Protein AF-A0A949UFU4-F1 (afdb_monomer)

Radius of gyration: 13.28 Å; Cα contacts (8 Å, |Δi|>4): 309; chain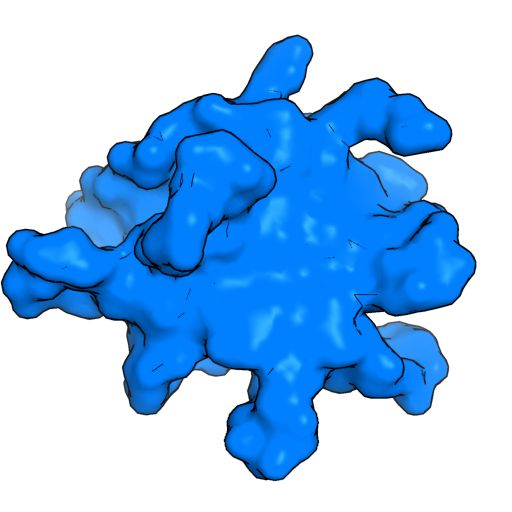s: 1; bounding box: 32×29×36 Å

Structure (mmCIF, N/CA/C/O backbone):
data_AF-A0A949UFU4-F1
#
_entry.id   AF-A0A949UFU4-F1
#
loop_
_atom_site.group_PDB
_atom_site.id
_atom_site.type_symbol
_atom_site.label_atom_id
_atom_site.label_alt_id
_atom_site.label_comp_id
_atom_site.label_asym_id
_atom_site.label_entity_id
_atom_site.label_seq_id
_atom_site.pdbx_PDB_ins_code
_atom_site.Cartn_x
_atom_site.Cartn_y
_atom_site.Cartn_z
_atom_site.occupancy
_atom_site.B_iso_or_equiv
_atom_site.auth_seq_id
_atom_site.auth_comp_id
_atom_site.auth_asym_id
_atom_site.auth_atom_id
_atom_site.pdbx_PDB_model_num
ATOM 1 N N . MET A 1 1 ? -14.832 2.493 -10.452 1.00 65.06 1 MET A N 1
ATOM 2 C CA . MET A 1 1 ? -14.859 1.688 -9.205 1.00 65.06 1 MET A CA 1
ATOM 3 C C . MET A 1 1 ? -13.839 2.314 -8.258 1.00 65.06 1 MET A C 1
ATOM 5 O O . MET A 1 1 ? -13.187 3.252 -8.675 1.00 65.06 1 MET A O 1
ATOM 9 N N . ALA A 1 2 ? -13.748 1.904 -7.000 1.00 78.69 2 ALA A N 1
ATOM 10 C CA . ALA A 1 2 ? -12.788 2.466 -6.046 1.00 78.69 2 ALA A CA 1
ATOM 11 C C . ALA A 1 2 ? -11.928 1.334 -5.472 1.00 78.69 2 ALA A C 1
ATOM 13 O O . ALA A 1 2 ? -12.353 0.175 -5.508 1.00 78.69 2 ALA A O 1
ATOM 14 N N . LEU A 1 3 ? -10.745 1.653 -4.944 1.00 82.00 3 LEU A N 1
ATOM 15 C CA . LEU A 1 3 ? -9.962 0.713 -4.147 1.00 82.00 3 LEU A CA 1
ATOM 16 C C . LEU A 1 3 ? -10.684 0.482 -2.830 1.00 82.00 3 LEU A C 1
ATOM 18 O O . LEU A 1 3 ? -10.893 1.429 -2.071 1.00 82.00 3 LEU A O 1
ATOM 22 N N . ILE A 1 4 ? -11.025 -0.768 -2.537 1.00 88.50 4 ILE A N 1
ATOM 23 C CA . ILE A 1 4 ? -11.548 -1.117 -1.219 1.00 88.50 4 ILE A CA 1
ATOM 24 C C . ILE A 1 4 ? -10.377 -1.512 -0.334 1.00 88.50 4 ILE A C 1
ATOM 26 O O . ILE A 1 4 ? -9.630 -2.433 -0.673 1.00 88.50 4 ILE A O 1
ATOM 30 N N . VAL A 1 5 ? -10.234 -0.823 0.796 1.00 90.69 5 VAL A N 1
ATOM 31 C CA . VAL A 1 5 ? -9.138 -1.037 1.742 1.00 90.69 5 VAL A CA 1
ATOM 32 C C . VAL A 1 5 ? -9.677 -1.664 3.018 1.00 90.69 5 VAL A C 1
ATOM 34 O O . VAL A 1 5 ? -10.573 -1.122 3.670 1.00 90.69 5 VAL A O 1
ATOM 37 N N . ARG A 1 6 ? -9.104 -2.807 3.391 1.00 93.62 6 ARG A N 1
ATOM 38 C CA . ARG A 1 6 ? -9.466 -3.566 4.590 1.00 93.62 6 ARG A CA 1
ATOM 39 C C . ARG A 1 6 ? -8.239 -3.853 5.437 1.00 93.62 6 ARG A C 1
ATOM 41 O O . ARG A 1 6 ? -7.150 -4.057 4.915 1.00 93.62 6 ARG A O 1
ATOM 48 N N . LEU A 1 7 ? -8.424 -3.897 6.746 1.00 90.44 7 LEU A N 1
ATOM 49 C CA . LEU A 1 7 ? -7.468 -4.437 7.699 1.00 90.44 7 LEU A CA 1
ATOM 50 C C . LEU A 1 7 ? -7.963 -5.789 8.186 1.00 90.44 7 LEU A C 1
ATOM 52 O O . LEU A 1 7 ? -9.157 -5.958 8.414 1.00 90.44 7 LEU A O 1
ATOM 56 N N . ALA A 1 8 ? -7.050 -6.732 8.379 1.00 89.25 8 ALA A N 1
ATOM 57 C CA . ALA A 1 8 ? -7.387 -8.075 8.825 1.00 89.25 8 ALA A CA 1
ATOM 58 C C . ALA A 1 8 ? -6.452 -8.562 9.939 1.00 89.25 8 ALA A C 1
ATOM 60 O O . ALA A 1 8 ? -5.235 -8.316 9.934 1.00 89.25 8 ALA A O 1
ATOM 61 N N . ARG A 1 9 ? -7.037 -9.294 10.891 1.00 87.00 9 ARG A N 1
ATOM 62 C CA . ARG A 1 9 ? -6.352 -10.063 11.932 1.00 87.00 9 ARG A CA 1
ATOM 63 C C . ARG A 1 9 ? -7.146 -11.329 12.246 1.00 87.00 9 ARG A C 1
ATOM 65 O O . ARG A 1 9 ? -8.185 -11.267 12.890 1.00 87.00 9 ARG A O 1
ATOM 72 N N . ALA A 1 10 ? -6.582 -12.493 11.934 1.00 82.75 10 ALA A N 1
ATOM 73 C CA . ALA A 1 10 ? -7.231 -13.783 12.183 1.00 82.75 10 ALA A CA 1
ATOM 74 C C . ALA A 1 10 ? -8.662 -13.824 11.603 1.00 82.75 10 ALA A C 1
ATOM 76 O O . ALA A 1 10 ? -8.794 -13.810 10.387 1.00 82.75 10 ALA A O 1
ATOM 77 N N . ALA A 1 11 ? -9.697 -13.879 12.448 1.00 78.62 11 ALA A N 1
ATOM 78 C CA . ALA A 1 11 ? -11.106 -13.881 12.038 1.00 78.62 11 ALA A CA 1
ATOM 79 C C . ALA A 1 11 ? -11.777 -12.492 12.107 1.00 78.62 11 ALA A C 1
ATOM 81 O O . ALA A 1 11 ? -12.984 -12.394 11.911 1.00 78.62 11 ALA A O 1
ATOM 82 N N . ASP A 1 12 ? -11.017 -11.445 12.435 1.00 85.56 12 ASP A N 1
ATOM 83 C CA . ASP A 1 12 ? -11.492 -10.066 12.524 1.00 85.56 12 ASP A CA 1
ATOM 84 C C . ASP A 1 12 ? -11.052 -9.272 11.287 1.00 85.56 12 ASP A C 1
ATOM 86 O O . ASP A 1 12 ? -9.878 -9.300 10.893 1.00 85.56 12 ASP A O 1
ATOM 90 N N . GLU A 1 13 ? -11.999 -8.562 10.685 1.00 88.69 13 GLU A N 1
ATOM 91 C CA . GLU A 1 13 ? -11.802 -7.741 9.497 1.00 88.69 13 GLU A CA 1
ATOM 92 C C . GLU A 1 13 ? -12.469 -6.382 9.677 1.00 88.69 13 GLU A C 1
ATOM 94 O O . GLU A 1 13 ? -13.605 -6.260 10.140 1.00 88.69 13 GLU A O 1
ATOM 99 N N . ARG A 1 14 ? -11.765 -5.340 9.243 1.00 90.00 14 ARG A N 1
ATOM 100 C CA . ARG A 1 14 ? -12.229 -3.962 9.311 1.00 90.00 14 ARG A CA 1
ATOM 101 C C . ARG A 1 14 ? -12.063 -3.289 7.966 1.00 90.0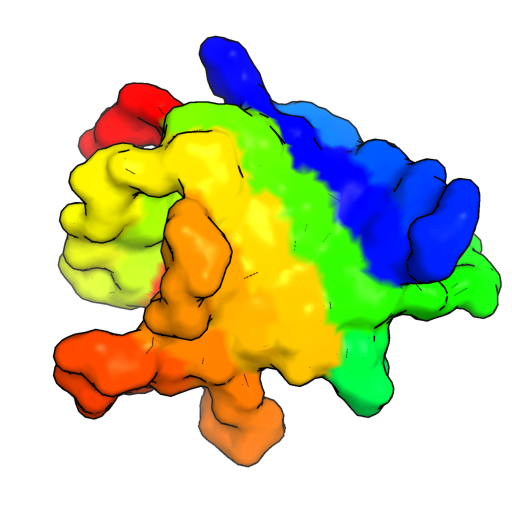0 14 ARG A C 1
ATOM 103 O O . ARG A 1 14 ? -10.950 -3.065 7.505 1.00 90.00 14 ARG A O 1
ATOM 110 N N . GLU A 1 15 ? -13.171 -2.895 7.356 1.00 92.62 15 GLU A N 1
ATOM 111 C CA . GLU A 1 15 ? -13.130 -2.023 6.187 1.00 92.62 15 GLU A CA 1
ATOM 112 C C . GLU A 1 15 ? -12.827 -0.580 6.611 1.00 92.62 15 GLU A C 1
ATOM 114 O O . GLU A 1 15 ? -13.521 -0.019 7.462 1.00 92.62 15 GLU A O 1
ATOM 119 N N . LEU A 1 16 ? -11.773 0.001 6.028 1.00 89.88 16 LEU A N 1
ATOM 120 C CA . LEU A 1 16 ? -11.391 1.404 6.226 1.00 89.88 16 LEU A CA 1
ATOM 121 C C . LEU A 1 16 ? -12.143 2.337 5.274 1.00 89.88 16 LEU A C 1
ATOM 123 O O . LEU A 1 16 ? -12.290 3.522 5.564 1.00 89.88 16 LEU A O 1
ATOM 127 N N . GLY A 1 17 ? -12.618 1.800 4.150 1.00 90.94 17 GLY A N 1
ATOM 128 C CA . GLY A 1 17 ? -13.440 2.506 3.180 1.00 90.94 17 GLY A CA 1
ATOM 129 C C . GLY A 1 17 ? -13.032 2.228 1.738 1.00 90.94 17 GLY A C 1
ATOM 130 O O . GLY A 1 17 ? -12.253 1.318 1.440 1.00 90.94 17 GLY A O 1
ATOM 131 N N . SER A 1 18 ? -13.594 3.045 0.851 1.00 90.81 18 SER A N 1
ATOM 132 C CA . SER A 1 18 ? -13.334 3.043 -0.585 1.00 90.81 18 SER A CA 1
ATOM 133 C C . SER A 1 18 ? -12.633 4.338 -0.990 1.00 90.81 18 SER A C 1
ATOM 135 O O . SER A 1 18 ? -13.087 5.417 -0.609 1.00 90.81 18 SER A O 1
ATOM 137 N N . PHE A 1 19 ? -11.551 4.236 -1.761 1.00 90.06 19 PHE A N 1
ATOM 138 C CA . PHE A 1 19 ? -10.699 5.374 -2.119 1.00 90.06 19 PHE A CA 1
ATOM 139 C C . PHE A 1 19 ? -10.285 5.327 -3.593 1.00 90.06 19 PHE A C 1
ATOM 141 O O . PHE A 1 19 ? -10.074 4.248 -4.142 1.00 90.06 19 PHE A O 1
ATOM 148 N N . ASP A 1 20 ? -10.130 6.489 -4.229 1.00 89.00 20 ASP A N 1
ATOM 149 C CA . ASP A 1 20 ? -9.631 6.569 -5.613 1.00 89.00 20 ASP A CA 1
ATOM 150 C C . ASP A 1 20 ? -8.144 6.206 -5.694 1.00 89.00 20 ASP A C 1
ATOM 15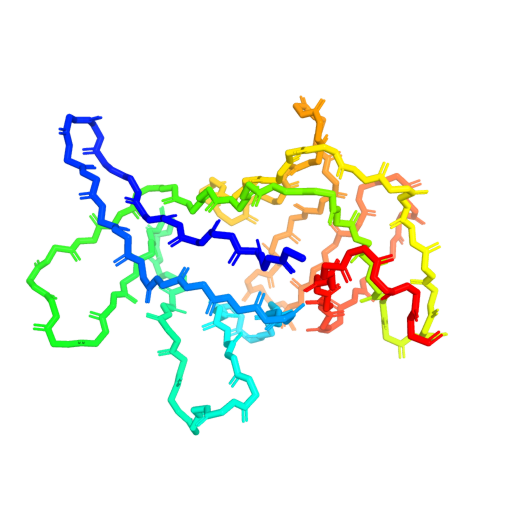2 O O . ASP A 1 20 ? -7.695 5.531 -6.621 1.00 89.00 20 ASP A O 1
ATOM 156 N N . TRP A 1 21 ? -7.382 6.626 -4.685 1.00 91.94 21 TRP A N 1
ATOM 157 C CA . TRP A 1 21 ? -6.000 6.225 -4.491 1.00 91.94 21 TRP A CA 1
ATOM 158 C C . TRP A 1 21 ? -5.608 6.292 -3.016 1.00 91.94 21 TRP A C 1
ATOM 160 O O . TRP A 1 21 ? -6.244 6.975 -2.207 1.00 91.94 21 TRP A O 1
ATOM 170 N N . ILE A 1 22 ? -4.548 5.565 -2.683 1.00 94.25 22 ILE A N 1
ATOM 171 C CA . ILE A 1 22 ? -3.908 5.554 -1.366 1.00 94.25 22 ILE A CA 1
ATOM 172 C C . ILE A 1 22 ? -2.398 5.735 -1.526 1.00 94.25 22 ILE A C 1
ATOM 174 O O . ILE A 1 22 ? -1.841 5.483 -2.595 1.00 94.25 22 ILE A O 1
ATOM 178 N N . GLU A 1 23 ? -1.733 6.143 -0.453 1.00 95.62 23 GLU A N 1
ATOM 179 C CA . GLU A 1 23 ? -0.280 6.301 -0.404 1.00 95.62 23 GLU A CA 1
ATOM 180 C C . GLU A 1 23 ? 0.315 5.469 0.724 1.00 95.62 23 GLU A C 1
ATOM 182 O O . GLU A 1 23 ? -0.230 5.414 1.829 1.00 95.62 23 GLU A O 1
ATOM 187 N N . LEU A 1 24 ? 1.457 4.858 0.443 1.00 95.44 24 LEU A N 1
ATOM 188 C CA . LEU A 1 24 ? 2.348 4.269 1.425 1.00 95.44 24 LEU A CA 1
ATOM 189 C C . LEU A 1 24 ? 3.567 5.183 1.552 1.00 95.44 24 LEU A C 1
ATOM 191 O O . LEU A 1 24 ? 4.318 5.332 0.589 1.00 95.44 24 LEU A O 1
ATOM 195 N N . ALA A 1 25 ? 3.745 5.799 2.719 1.00 93.38 25 ALA A N 1
ATOM 196 C CA . ALA A 1 25 ? 4.825 6.747 3.002 1.00 93.38 25 ALA A CA 1
ATOM 197 C C . ALA A 1 25 ? 5.122 6.781 4.504 1.00 93.38 25 ALA A C 1
ATOM 199 O O . ALA A 1 25 ? 4.178 6.737 5.298 1.00 93.38 25 ALA A O 1
ATOM 200 N N . ASP A 1 26 ? 6.392 6.887 4.897 1.00 88.94 26 ASP A N 1
ATOM 201 C CA . ASP A 1 26 ? 6.833 6.982 6.301 1.00 88.94 26 ASP A CA 1
ATOM 202 C C . ASP A 1 26 ? 6.203 5.887 7.187 1.00 88.94 26 ASP A C 1
ATOM 204 O O . ASP A 1 26 ? 5.487 6.153 8.167 1.00 88.94 26 ASP A O 1
ATOM 208 N N . SER A 1 27 ? 6.296 4.630 6.743 1.00 90.69 27 SER A N 1
ATOM 209 C CA . SER A 1 27 ? 5.659 3.488 7.416 1.00 90.69 27 SER A CA 1
ATOM 210 C C . SER A 1 27 ? 4.132 3.623 7.613 1.00 90.69 27 SER A C 1
ATOM 212 O O . SER A 1 27 ? 3.539 2.953 8.460 1.00 90.69 27 SER A O 1
ATOM 214 N N . SER A 1 28 ? 3.458 4.496 6.862 1.00 94.25 28 SER A N 1
ATOM 215 C CA . SER A 1 28 ? 2.049 4.847 7.054 1.00 94.25 28 SER A CA 1
ATOM 216 C C . SER A 1 28 ? 1.227 4.612 5.790 1.00 94.25 28 SER A C 1
ATOM 218 O O . SER A 1 28 ? 1.687 4.844 4.677 1.00 94.25 28 SER A O 1
ATOM 220 N N . LEU A 1 29 ? -0.024 4.196 5.980 1.00 94.88 29 LEU A N 1
ATOM 221 C CA . LEU A 1 29 ? -1.054 4.153 4.951 1.00 94.88 29 LEU A CA 1
ATOM 222 C C . LEU A 1 29 ? -1.873 5.443 5.026 1.00 94.88 29 LEU A C 1
ATOM 224 O O . LEU A 1 29 ? -2.470 5.743 6.063 1.00 94.88 29 LEU A O 1
ATOM 228 N N . ARG A 1 30 ? -1.913 6.206 3.939 1.00 95.25 30 ARG A N 1
ATOM 229 C CA . ARG A 1 30 ? -2.538 7.531 3.868 1.00 95.25 30 ARG A CA 1
ATOM 230 C C . ARG A 1 30 ? -3.546 7.605 2.727 1.00 95.25 30 ARG A C 1
ATOM 232 O O . ARG A 1 30 ? -3.481 6.842 1.765 1.00 95.25 30 ARG A O 1
ATOM 239 N N . VAL A 1 31 ? -4.460 8.563 2.848 1.00 92.50 31 VAL A N 1
ATOM 240 C CA . VAL A 1 31 ? -5.390 8.959 1.786 1.00 92.50 31 VAL A CA 1
ATOM 241 C C . VAL A 1 31 ? -5.349 10.466 1.588 1.00 92.50 31 VAL A C 1
ATOM 243 O O . VAL A 1 31 ? -5.062 11.196 2.536 1.00 92.50 31 VAL A O 1
ATOM 246 N N . PRO A 1 32 ? -5.692 10.957 0.393 1.00 83.62 32 PRO A N 1
ATOM 247 C CA . PRO A 1 32 ? -5.498 12.360 0.021 1.00 83.62 32 PRO A CA 1
ATOM 248 C C . PRO A 1 32 ? -6.465 13.284 0.755 1.00 83.62 32 PRO A C 1
ATOM 250 O O . PRO A 1 32 ? -6.166 14.439 1.035 1.00 83.62 32 PRO A O 1
ATOM 253 N N . SER A 1 33 ? -7.649 12.757 1.064 1.00 84.62 33 SER A N 1
ATOM 254 C CA . SER A 1 33 ? -8.737 13.462 1.731 1.00 84.62 33 SER A CA 1
ATOM 255 C C . SER A 1 33 ? -8.545 13.594 3.243 1.00 84.62 33 SER A C 1
ATOM 257 O O . SER A 1 33 ? -9.351 14.259 3.891 1.00 84.62 33 SER A O 1
ATOM 259 N N . SER A 1 34 ? -7.506 12.977 3.819 1.00 86.50 34 SER A N 1
ATOM 260 C CA . SER A 1 34 ? -7.267 12.980 5.261 1.00 86.50 34 SER A CA 1
ATOM 261 C C . SER A 1 34 ? -5.863 13.487 5.594 1.00 86.50 34 SER A C 1
ATOM 263 O O . SER A 1 34 ? -4.879 12.928 5.113 1.00 86.50 34 SER A O 1
ATOM 265 N N . PRO A 1 35 ? -5.727 14.477 6.496 1.00 84.94 35 PRO A N 1
ATOM 266 C CA . PRO A 1 35 ? -4.419 14.877 7.014 1.00 84.94 35 PRO A CA 1
ATOM 267 C C . PRO A 1 35 ? -3.818 13.826 7.961 1.00 84.94 35 PRO A C 1
ATOM 269 O O . PRO A 1 35 ?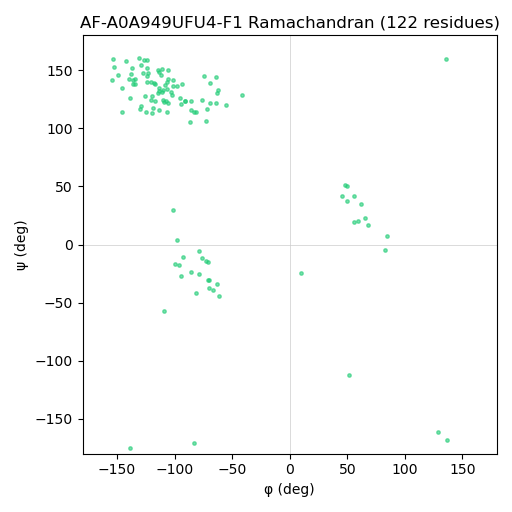 -2.630 13.883 8.278 1.00 84.94 35 PRO A O 1
ATOM 272 N N . ARG A 1 36 ? -4.630 12.877 8.447 1.00 90.44 36 ARG A N 1
ATOM 273 C CA . ARG A 1 36 ? -4.195 11.786 9.323 1.00 90.44 36 ARG A CA 1
ATOM 274 C C . ARG A 1 36 ? -4.050 10.486 8.532 1.00 90.44 36 ARG A C 1
ATOM 276 O O . ARG A 1 36 ? -4.893 10.220 7.670 1.00 90.44 36 ARG A O 1
ATOM 283 N N . PRO A 1 37 ? -3.032 9.660 8.827 1.00 93.38 37 PRO A N 1
ATOM 284 C CA . PRO A 1 37 ? -2.912 8.348 8.209 1.00 93.38 37 PRO A CA 1
ATOM 285 C C . PRO A 1 37 ? -4.093 7.463 8.612 1.00 93.38 37 PRO A C 1
ATOM 287 O O . PRO A 1 37 ? -4.560 7.518 9.749 1.00 93.38 37 PRO A O 1
ATOM 290 N N . LEU A 1 38 ? -4.542 6.625 7.681 1.00 93.06 38 LEU A N 1
ATOM 291 C CA . LEU A 1 38 ? -5.551 5.603 7.941 1.00 93.06 38 LEU A CA 1
ATOM 292 C C . LEU A 1 38 ? -5.024 4.527 8.891 1.00 93.06 38 LEU A C 1
ATOM 294 O O . LEU A 1 38 ? -5.751 4.040 9.750 1.00 93.06 38 LEU A O 1
ATOM 298 N N . ALA A 1 39 ? -3.757 4.149 8.722 1.00 94.00 39 ALA A N 1
ATOM 299 C CA . ALA A 1 39 ? -3.075 3.205 9.590 1.00 94.00 39 ALA A CA 1
ATOM 300 C C . ALA A 1 39 ? -1.566 3.474 9.591 1.00 94.00 39 ALA A C 1
ATOM 302 O O . ALA A 1 39 ? -1.013 3.965 8.608 1.00 94.00 39 ALA A O 1
ATOM 303 N N . LYS A 1 40 ? -0.889 3.119 10.682 1.00 93.88 40 LYS A N 1
ATOM 304 C CA . LYS A 1 40 ? 0.574 3.149 10.791 1.00 93.88 40 LYS A CA 1
ATOM 305 C C . LYS A 1 40 ? 1.122 1.756 11.028 1.00 93.88 40 LYS A C 1
ATOM 307 O O . LYS A 1 40 ? 0.563 1.004 11.824 1.00 93.88 40 LYS A O 1
ATOM 312 N N . HIS A 1 41 ? 2.226 1.435 10.376 1.00 92.88 41 HIS A N 1
ATOM 313 C CA . HIS A 1 41 ? 2.957 0.207 10.605 1.00 92.88 41 HIS A CA 1
ATOM 314 C C . HIS A 1 41 ? 3.933 0.386 11.776 1.00 92.88 41 HIS A C 1
ATOM 316 O O . HIS A 1 41 ? 4.857 1.189 11.715 1.00 92.88 41 HIS A O 1
ATOM 322 N N . VAL A 1 42 ? 3.720 -0.357 12.863 1.00 90.81 42 VAL A N 1
ATOM 323 C CA . VAL A 1 42 ? 4.530 -0.315 14.087 1.00 90.81 42 VAL A CA 1
ATOM 324 C C . VAL A 1 42 ? 4.742 -1.741 14.591 1.00 90.81 42 VAL A C 1
ATOM 326 O O . VAL A 1 42 ? 3.777 -2.475 14.801 1.00 90.81 42 VAL A O 1
ATOM 329 N N . HIS A 1 43 ? 6.000 -2.144 14.798 1.00 88.06 43 HIS A N 1
ATOM 330 C CA . HIS A 1 43 ? 6.376 -3.477 15.304 1.00 88.06 43 HIS A CA 1
ATOM 331 C C . HIS A 1 43 ? 5.665 -4.643 14.581 1.00 88.06 43 HIS A C 1
ATOM 333 O O . HIS A 1 43 ? 5.073 -5.515 15.222 1.00 88.06 43 HIS A O 1
ATOM 339 N N . HIS A 1 44 ? 5.713 -4.646 13.244 1.00 85.69 44 HIS A N 1
ATOM 340 C CA . HIS A 1 44 ? 5.076 -5.648 12.372 1.00 85.69 44 HIS A CA 1
ATOM 341 C C . HIS A 1 44 ? 3.542 -5.675 12.416 1.00 85.69 44 HIS A C 1
ATOM 343 O O . HIS A 1 44 ? 2.929 -6.696 12.109 1.00 85.69 44 HIS A O 1
ATOM 349 N N . ARG A 1 45 ? 2.895 -4.579 12.823 1.00 91.38 45 ARG A N 1
ATOM 350 C CA . ARG A 1 45 ? 1.433 -4.484 12.869 1.00 91.38 45 ARG A CA 1
ATOM 351 C C . ARG A 1 45 ? 0.942 -3.149 12.347 1.00 91.38 45 ARG A C 1
ATOM 353 O O . ARG A 1 45 ? 1.613 -2.138 12.486 1.00 91.38 45 ARG A O 1
ATOM 360 N N . TRP A 1 46 ? -0.267 -3.147 11.815 1.00 92.62 46 TRP A N 1
ATOM 361 C CA . TRP A 1 46 ? -1.009 -1.963 11.417 1.00 92.62 46 TRP A CA 1
ATOM 362 C C . TRP A 1 46 ? -1.872 -1.479 12.576 1.00 92.62 46 TRP A C 1
ATOM 364 O O . TRP A 1 46 ? -2.680 -2.231 13.120 1.00 92.62 46 TRP A O 1
ATOM 374 N N . VAL A 1 47 ? -1.690 -0.226 12.968 1.00 92.75 47 VAL A N 1
ATOM 375 C CA . VAL A 1 47 ? -2.422 0.429 14.053 1.00 92.75 47 VAL A CA 1
ATOM 376 C C . VAL A 1 47 ? -3.261 1.549 13.459 1.00 92.75 47 VAL A C 1
ATOM 378 O O . VAL A 1 47 ? -2.741 2.375 12.711 1.00 92.75 47 VAL A O 1
ATOM 381 N N . VAL A 1 48 ? -4.544 1.584 13.807 1.00 91.50 48 VAL A N 1
ATOM 382 C CA . VAL A 1 48 ? -5.468 2.666 13.446 1.00 91.50 48 VAL A CA 1
ATOM 383 C C . VAL A 1 48 ? -5.638 3.570 14.659 1.00 91.50 48 VAL A C 1
ATOM 385 O O . VAL A 1 48 ? -5.763 3.089 15.786 1.00 91.50 48 VAL A O 1
ATOM 388 N N . GLU A 1 49 ? -5.609 4.885 14.454 1.00 86.88 49 GLU A N 1
ATOM 389 C CA . GLU A 1 49 ? -5.814 5.835 15.548 1.00 86.88 49 GLU A CA 1
ATOM 390 C C . GLU A 1 49 ? -7.215 5.665 16.160 1.00 86.88 49 GLU A C 1
ATOM 392 O O . GLU A 1 49 ? -8.209 5.604 15.443 1.00 86.88 49 GLU A O 1
ATOM 397 N N . GLY A 1 50 ? -7.293 5.608 17.492 1.00 83.50 50 GLY A N 1
ATOM 398 C CA . GLY A 1 50 ? -8.558 5.448 18.217 1.00 83.50 50 GLY A CA 1
ATOM 399 C C . GLY A 1 50 ? -9.051 4.004 18.336 1.00 83.50 50 GLY A C 1
ATOM 400 O O . GLY A 1 50 ? -10.019 3.768 19.054 1.00 83.50 50 GLY A O 1
ATOM 401 N N . GLU A 1 51 ? -8.371 3.040 17.713 1.00 86.12 51 GLU A N 1
ATOM 402 C CA . GLU A 1 51 ? -8.722 1.624 17.808 1.00 86.12 51 GLU A CA 1
ATOM 403 C C . GLU A 1 51 ? -7.854 0.903 18.860 1.00 86.12 51 GLU A C 1
ATOM 405 O O . GLU A 1 51 ? -6.633 1.085 18.902 1.00 86.12 51 GLU A O 1
ATOM 410 N N . PRO A 1 52 ? -8.443 0.043 19.712 1.00 81.25 52 PRO A N 1
ATOM 411 C CA . PRO A 1 52 ? -7.703 -0.699 20.736 1.00 81.25 52 PRO A CA 1
ATOM 412 C C . PRO A 1 52 ? -6.914 -1.885 20.160 1.00 81.25 52 PRO A C 1
ATOM 414 O O . PRO A 1 52 ? -6.111 -2.511 20.860 1.00 81.25 52 PRO A O 1
ATOM 417 N N . HIS A 1 53 ? -7.168 -2.248 18.903 1.00 85.81 53 HIS A N 1
ATOM 418 C CA . HIS A 1 53 ? -6.609 -3.428 18.262 1.00 85.81 53 HIS A CA 1
ATOM 419 C C . HIS A 1 53 ? -5.655 -3.056 17.127 1.00 85.81 53 HIS A C 1
ATOM 421 O O . HIS A 1 53 ? -5.795 -2.039 16.456 1.00 85.81 53 HIS A O 1
ATOM 427 N N . SER A 1 54 ? -4.659 -3.917 16.934 1.00 90.50 54 SER A N 1
ATOM 428 C CA . SER A 1 54 ? -3.719 -3.849 15.817 1.00 90.50 54 SER A CA 1
ATOM 429 C C . SER A 1 54 ? -3.969 -5.013 14.868 1.00 90.50 54 SER A C 1
ATOM 431 O O . SER A 1 54 ? -4.405 -6.083 15.299 1.00 90.50 54 SER A O 1
ATOM 433 N N . PHE A 1 55 ? -3.669 -4.804 13.593 1.00 92.00 55 PHE A N 1
ATOM 434 C CA . PHE A 1 55 ? -3.937 -5.725 12.497 1.00 92.00 55 PHE A CA 1
ATOM 435 C C . PHE A 1 55 ? -2.628 -6.228 11.894 1.00 92.00 55 PHE A C 1
ATOM 437 O O . PHE A 1 55 ? -1.615 -5.537 11.931 1.00 92.00 55 PHE A O 1
ATOM 444 N N . THR A 1 56 ? -2.608 -7.439 11.345 1.00 91.06 56 THR A N 1
ATOM 445 C CA . THR A 1 56 ? -1.384 -8.007 10.745 1.00 91.06 56 THR A CA 1
ATOM 446 C C . THR A 1 56 ? -1.327 -7.791 9.240 1.00 91.06 56 THR A C 1
ATOM 448 O O . THR A 1 56 ? -0.262 -7.908 8.634 1.00 91.06 56 THR A O 1
ATOM 451 N N . ARG A 1 57 ? -2.473 -7.476 8.626 1.00 93.88 57 A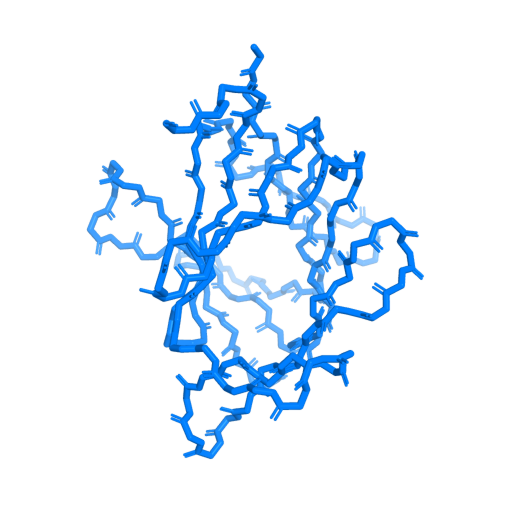RG A N 1
ATOM 452 C CA . ARG A 1 57 ? -2.609 -7.367 7.179 1.00 93.88 57 ARG A CA 1
ATOM 453 C C . ARG A 1 57 ? -3.474 -6.182 6.772 1.00 93.88 57 ARG A C 1
ATOM 455 O O . ARG A 1 57 ? -4.485 -5.915 7.412 1.00 93.88 57 ARG A O 1
ATOM 462 N N . VAL A 1 58 ? -3.084 -5.532 5.681 1.00 94.75 58 VAL A N 1
ATOM 463 C CA . VAL A 1 58 ? -3.935 -4.655 4.869 1.00 94.75 58 VAL A CA 1
ATOM 464 C C . VAL A 1 58 ? -4.247 -5.404 3.577 1.00 94.75 58 VAL A C 1
ATOM 466 O O . VAL A 1 58 ? -3.341 -5.965 2.960 1.00 94.75 58 VAL A O 1
ATOM 469 N N . GLU A 1 59 ? -5.499 -5.411 3.150 1.00 94.69 59 GLU A N 1
ATOM 470 C CA . GLU A 1 59 ? -5.924 -5.880 1.835 1.00 94.69 59 GLU A CA 1
ATOM 471 C C . GLU A 1 59 ? -6.457 -4.710 1.016 1.00 94.69 59 GLU A C 1
ATOM 473 O O . GLU A 1 59 ? -7.236 -3.895 1.509 1.00 94.69 59 GLU A O 1
ATOM 478 N N . ILE A 1 60 ? -6.036 -4.639 -0.243 1.00 92.19 60 ILE A N 1
ATOM 479 C CA . ILE A 1 60 ? -6.480 -3.634 -1.202 1.00 92.19 60 ILE A CA 1
ATOM 480 C C . ILE A 1 60 ? -7.022 -4.399 -2.403 1.00 92.19 60 ILE A C 1
ATOM 482 O O . ILE A 1 60 ? -6.288 -5.120 -3.084 1.00 92.19 60 ILE A O 1
ATOM 486 N N . THR A 1 61 ? -8.327 -4.281 -2.628 1.00 88.19 61 THR A N 1
ATOM 487 C CA . THR A 1 61 ? -9.025 -5.0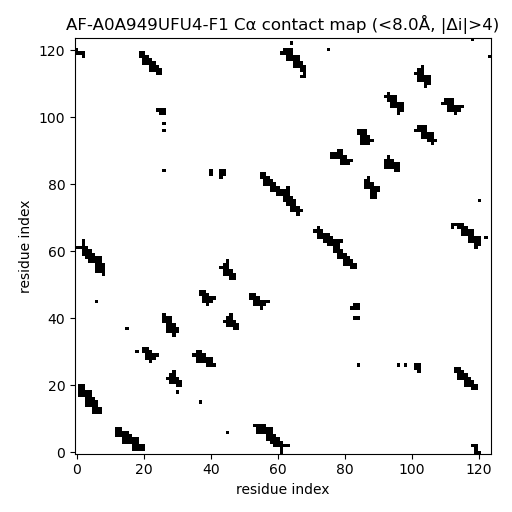28 -3.680 1.00 88.19 61 THR A CA 1
ATOM 488 C C . THR A 1 61 ? -9.486 -4.092 -4.790 1.00 88.19 61 THR A C 1
ATOM 490 O O . THR A 1 61 ? -10.127 -3.075 -4.518 1.00 88.19 61 THR A O 1
ATOM 493 N N . GLY A 1 62 ? -9.196 -4.476 -6.034 1.00 83.50 62 GLY A N 1
ATOM 494 C CA . GLY A 1 62 ? -9.575 -3.761 -7.252 1.00 83.50 62 GLY A CA 1
ATOM 495 C C . GLY A 1 62 ? -8.410 -3.676 -8.247 1.00 83.50 62 GLY A C 1
ATOM 496 O O . GLY A 1 62 ? -7.261 -3.823 -7.832 1.00 83.50 62 GLY A O 1
ATOM 497 N N . PRO A 1 63 ? -8.682 -3.432 -9.544 1.00 86.25 63 PRO A N 1
ATOM 498 C CA . PRO A 1 63 ? -7.651 -3.098 -10.521 1.00 86.25 63 PRO A CA 1
ATOM 499 C C . PRO A 1 63 ? -6.849 -1.888 -10.047 1.00 86.25 63 PRO A C 1
ATOM 501 O O . PRO A 1 63 ? -7.414 -0.810 -9.833 1.00 86.25 63 PRO A O 1
ATOM 504 N N . ALA A 1 64 ? -5.548 -2.082 -9.868 1.00 91.06 64 ALA A N 1
ATOM 505 C CA . ALA A 1 64 ? -4.692 -1.089 -9.251 1.00 91.06 64 ALA A CA 1
ATOM 506 C C . ALA A 1 64 ? -3.371 -0.910 -9.998 1.00 91.06 64 ALA A C 1
ATOM 508 O O . ALA A 1 64 ? -2.748 -1.873 -10.449 1.00 91.06 64 ALA A O 1
ATOM 509 N N . TRP A 1 65 ? -2.931 0.339 -10.078 1.00 93.56 65 TRP A N 1
ATOM 510 C CA . TRP A 1 65 ? -1.634 0.738 -10.605 1.00 93.56 65 TRP A CA 1
ATOM 511 C C . TRP A 1 65 ? -0.761 1.233 -9.460 1.00 93.56 65 TRP A C 1
ATOM 513 O O . TRP A 1 65 ? -1.207 2.030 -8.635 1.00 93.56 65 TRP A O 1
ATOM 523 N N . VAL A 1 66 ? 0.476 0.756 -9.411 1.00 94.06 66 VAL A N 1
ATOM 524 C CA . VAL A 1 66 ? 1.489 1.179 -8.445 1.00 94.06 66 VAL A CA 1
ATOM 525 C C . VAL A 1 66 ? 2.338 2.262 -9.098 1.00 94.06 66 VAL A C 1
ATOM 527 O O . VAL A 1 66 ? 2.859 2.045 -10.188 1.00 94.06 66 VAL A O 1
ATOM 530 N N . ILE A 1 67 ? 2.465 3.415 -8.450 1.00 94.50 67 ILE A N 1
ATOM 531 C CA . ILE A 1 67 ? 3.203 4.572 -8.955 1.00 94.50 67 ILE A CA 1
ATOM 532 C C . ILE A 1 67 ? 4.314 4.931 -7.973 1.00 94.50 67 ILE A C 1
ATOM 534 O O . ILE A 1 67 ? 4.041 5.164 -6.790 1.00 94.50 67 ILE A O 1
ATOM 538 N N . GLY A 1 68 ? 5.545 4.973 -8.476 1.00 93.25 68 GLY A N 1
ATOM 539 C CA . GLY A 1 68 ? 6.739 5.324 -7.713 1.00 93.25 68 GLY A CA 1
ATOM 540 C C . GLY A 1 68 ? 6.997 6.820 -7.570 1.00 93.25 68 GLY A C 1
ATOM 541 O O . GLY A 1 68 ? 6.165 7.669 -7.912 1.00 93.25 68 GLY A O 1
ATOM 542 N N . ASP A 1 69 ? 8.179 7.136 -7.041 1.00 90.62 69 ASP A N 1
ATOM 543 C CA . ASP A 1 69 ? 8.617 8.511 -6.787 1.00 90.62 69 ASP A CA 1
ATOM 544 C C . ASP A 1 69 ? 8.905 9.310 -8.065 1.00 90.62 69 ASP A C 1
ATOM 546 O O . ASP A 1 69 ? 8.708 10.525 -8.062 1.00 90.62 69 ASP A O 1
ATOM 550 N N . ALA A 1 70 ? 9.345 8.661 -9.147 1.00 89.25 70 ALA A N 1
ATOM 551 C CA . ALA A 1 70 ? 9.600 9.290 -10.445 1.00 89.25 70 ALA A CA 1
ATOM 552 C C . ALA A 1 70 ? 8.453 9.025 -11.442 1.00 89.25 70 ALA A C 1
ATOM 554 O O . ALA A 1 70 ? 8.648 8.998 -12.658 1.00 89.25 70 ALA A O 1
ATOM 555 N N . ASP A 1 71 ? 7.235 8.864 -10.907 1.00 88.25 71 ASP A N 1
ATOM 556 C CA . ASP A 1 71 ? 6.000 8.587 -11.648 1.00 88.25 71 ASP A CA 1
ATOM 557 C C . ASP A 1 71 ? 6.050 7.287 -12.482 1.00 88.25 71 ASP A C 1
ATOM 559 O O . ASP A 1 71 ? 5.231 7.070 -13.384 1.00 88.25 71 ASP A O 1
ATOM 563 N N . GLU A 1 72 ? 6.966 6.365 -12.161 1.00 90.50 72 GLU A N 1
ATOM 564 C CA . GLU A 1 72 ? 7.000 5.046 -12.783 1.00 90.50 72 GLU A CA 1
ATOM 565 C C . GLU A 1 72 ? 5.734 4.277 -12.439 1.00 90.50 72 GLU A C 1
ATOM 567 O O . GLU A 1 72 ? 5.433 4.032 -11.273 1.00 90.50 72 GLU A O 1
ATOM 572 N N . THR A 1 73 ? 4.999 3.874 -13.470 1.00 92.88 73 THR A N 1
ATOM 573 C CA . THR A 1 73 ? 3.706 3.211 -13.320 1.00 92.88 73 THR A CA 1
ATOM 574 C C . THR A 1 73 ? 3.834 1.722 -13.628 1.00 92.88 73 THR A C 1
ATOM 576 O O . THR A 1 73 ? 4.216 1.339 -14.736 1.00 92.88 73 THR A O 1
ATOM 579 N N . LEU A 1 74 ? 3.472 0.878 -12.663 1.00 92.38 74 LEU A N 1
ATOM 580 C CA . LEU A 1 74 ? 3.524 -0.582 -12.737 1.00 92.38 74 LEU A CA 1
ATOM 581 C C . LEU A 1 74 ? 2.128 -1.184 -12.529 1.00 92.38 74 LEU A C 1
ATOM 583 O O . LEU A 1 74 ? 1.357 -0.716 -11.689 1.00 92.38 74 LEU A O 1
ATOM 587 N N . GLY A 1 75 ? 1.799 -2.223 -13.299 1.00 90.12 75 GLY A N 1
ATOM 588 C CA . GLY A 1 75 ? 0.490 -2.881 -13.269 1.00 90.12 75 GLY A CA 1
ATOM 589 C C . GLY A 1 75 ? -0.152 -3.031 -14.658 1.00 90.12 75 GLY A C 1
ATOM 590 O O . GLY A 1 75 ? 0.557 -2.965 -15.669 1.00 90.12 75 GLY A O 1
ATOM 591 N N . PRO A 1 76 ? -1.479 -3.252 -14.727 1.00 91.50 76 PRO A N 1
ATOM 592 C CA . PRO A 1 76 ? -2.412 -3.294 -13.600 1.00 91.50 76 PRO A CA 1
ATOM 593 C C . PRO A 1 76 ? -2.261 -4.588 -12.788 1.00 91.50 76 PRO A C 1
ATOM 595 O O . PRO A 1 76 ? -2.016 -5.654 -13.349 1.00 91.50 76 PRO A O 1
ATOM 598 N N . TYR A 1 77 ? -2.449 -4.493 -11.476 1.00 91.69 77 TYR A N 1
ATOM 599 C CA . TYR A 1 77 ? -2.531 -5.632 -10.562 1.00 91.69 77 TYR A CA 1
ATOM 600 C C . TYR A 1 77 ? -3.979 -5.851 -10.130 1.00 91.69 77 TYR A C 1
ATOM 602 O O . TYR A 1 77 ? -4.762 -4.901 -10.055 1.00 91.69 77 TYR A O 1
ATOM 610 N N . LEU A 1 78 ? -4.348 -7.099 -9.844 1.00 86.19 78 LEU A N 1
ATOM 611 C CA . LEU A 1 78 ? -5.719 -7.458 -9.463 1.00 86.19 78 LEU A CA 1
ATOM 612 C C . LEU A 1 78 ? -5.918 -7.487 -7.947 1.00 86.19 78 LEU A C 1
ATOM 614 O O . LEU A 1 78 ? -7.038 -7.295 -7.466 1.00 86.19 78 LEU A O 1
ATOM 618 N N . ALA A 1 79 ? -4.849 -7.749 -7.197 1.00 86.38 79 ALA A N 1
ATOM 619 C CA . ALA A 1 79 ? -4.882 -7.774 -5.744 1.00 86.38 79 ALA A CA 1
ATOM 620 C C . ALA A 1 79 ? -3.567 -7.276 -5.147 1.00 86.38 79 ALA A C 1
ATOM 622 O O . ALA A 1 79 ? -2.484 -7.711 -5.548 1.00 86.38 79 ALA A O 1
ATOM 623 N N . LEU A 1 80 ? -3.669 -6.414 -4.135 1.00 95.00 80 LEU A N 1
ATOM 624 C CA . LEU A 1 80 ? -2.529 -5.998 -3.331 1.00 95.00 80 LEU A CA 1
ATOM 625 C C . LEU A 1 80 ? -2.792 -6.303 -1.862 1.00 95.00 80 LEU A C 1
ATOM 627 O O . LEU A 1 80 ? -3.922 -6.247 -1.371 1.00 95.00 80 LEU A O 1
ATOM 631 N N . SER A 1 81 ? -1.732 -6.620 -1.133 1.00 95.19 81 SER A N 1
ATOM 632 C CA . SER A 1 81 ? -1.823 -6.739 0.316 1.00 95.19 81 SER A CA 1
ATOM 633 C C . SER A 1 81 ? -0.524 -6.362 0.988 1.0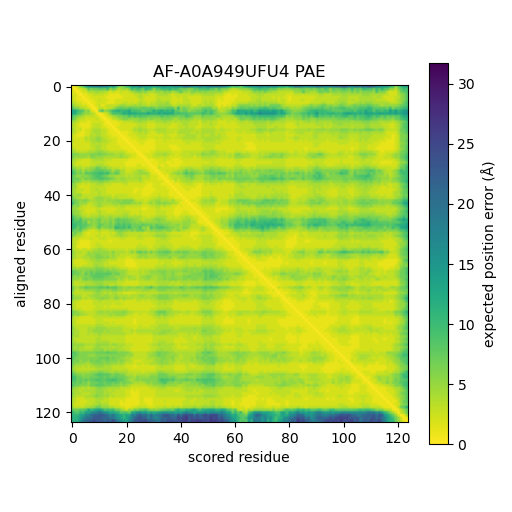0 95.19 81 SER A C 1
ATOM 635 O O . SER A 1 81 ? 0.544 -6.668 0.470 1.00 95.19 81 SER A O 1
ATOM 637 N N . LEU A 1 82 ? -0.621 -5.766 2.170 1.00 95.19 82 LEU A N 1
ATOM 638 C CA . LEU A 1 82 ? 0.527 -5.485 3.012 1.00 95.19 82 LEU A CA 1
ATOM 639 C C . LEU A 1 82 ? 0.509 -6.401 4.222 1.00 95.19 82 LEU A C 1
ATOM 641 O O . LEU A 1 82 ? -0.454 -6.385 4.984 1.00 95.19 82 LEU A O 1
ATOM 645 N N . VAL A 1 83 ? 1.572 -7.171 4.425 1.00 93.88 83 VAL A N 1
ATOM 646 C CA . VAL A 1 83 ? 1.704 -8.098 5.555 1.00 93.88 83 VAL A CA 1
ATOM 647 C C . VAL A 1 83 ? 3.040 -7.849 6.232 1.00 93.88 83 VAL A C 1
ATOM 649 O O . VAL A 1 83 ? 4.081 -8.011 5.604 1.00 93.88 83 VAL A O 1
ATOM 652 N N . ASN A 1 84 ? 3.014 -7.464 7.510 1.00 88.44 84 ASN A N 1
ATOM 653 C CA . ASN A 1 84 ? 4.213 -7.241 8.331 1.00 88.44 84 ASN A CA 1
ATOM 654 C C . ASN A 1 84 ? 5.280 -6.333 7.678 1.00 88.44 84 ASN A C 1
ATOM 656 O O . ASN A 1 84 ? 6.475 -6.595 7.811 1.00 88.44 84 ASN A O 1
ATOM 660 N N . GLY A 1 85 ? 4.855 -5.291 6.957 1.00 89.81 85 GLY A N 1
ATOM 661 C CA . GLY A 1 85 ? 5.758 -4.369 6.257 1.00 89.81 85 GLY A CA 1
ATOM 662 C C . GLY A 1 85 ? 6.194 -4.846 4.870 1.00 89.81 85 GLY A C 1
ATOM 663 O O . GLY A 1 85 ? 7.035 -4.213 4.252 1.00 89.81 85 GLY A O 1
ATOM 664 N N . VAL A 1 86 ? 5.628 -5.934 4.351 1.00 94.75 86 VAL A N 1
ATOM 665 C CA . VAL A 1 86 ? 5.896 -6.421 2.993 1.00 94.75 86 VAL A CA 1
ATOM 666 C C . VAL A 1 86 ? 4.684 -6.152 2.117 1.00 94.75 86 VAL A C 1
ATOM 668 O O . VAL A 1 86 ? 3.578 -6.595 2.435 1.00 94.75 86 VAL A O 1
ATOM 671 N N . LEU A 1 87 ? 4.891 -5.433 1.019 1.00 95.88 87 LEU A N 1
ATOM 672 C CA . LEU A 1 87 ? 3.890 -5.211 -0.013 1.00 95.88 87 LEU A CA 1
ATOM 673 C C . LEU A 1 87 ? 3.924 -6.373 -1.006 1.00 95.88 87 LEU A C 1
ATOM 675 O O . LEU A 1 87 ? 4.951 -6.657 -1.624 1.00 95.88 87 LEU A O 1
ATOM 679 N N . TYR A 1 88 ? 2.774 -7.015 -1.175 1.00 95.81 88 TYR A N 1
ATOM 680 C CA . TYR A 1 88 ? 2.538 -8.044 -2.173 1.00 95.81 88 TYR A CA 1
ATOM 681 C C . TYR A 1 88 ? 1.633 -7.510 -3.276 1.00 95.81 88 TYR A C 1
ATOM 683 O O . TYR A 1 88 ? 0.602 -6.900 -2.983 1.00 95.81 88 TYR A O 1
ATOM 691 N N . VAL A 1 89 ? 1.974 -7.829 -4.522 1.00 94.06 89 VAL A N 1
ATOM 692 C CA . VAL A 1 89 ? 1.133 -7.625 -5.709 1.00 94.06 89 VAL A CA 1
ATOM 693 C C . VAL A 1 89 ? 0.880 -8.983 -6.357 1.00 94.06 89 VAL A C 1
ATOM 695 O O . VAL A 1 89 ? 1.812 -9.763 -6.544 1.00 94.06 89 VAL A O 1
ATOM 698 N N . ASP A 1 90 ? -0.380 -9.333 -6.614 1.00 91.94 90 ASP A N 1
ATOM 699 C CA . ASP A 1 90 ? -0.788 -10.615 -7.213 1.00 91.94 90 ASP A CA 1
ATOM 700 C C . ASP A 1 90 ? -0.088 -11.851 -6.602 1.00 91.94 90 ASP A C 1
ATOM 702 O O . ASP A 1 90 ? 0.302 -12.794 -7.295 1.00 91.94 90 ASP A O 1
ATOM 706 N N . ARG A 1 91 ? 0.042 -11.860 -5.264 1.00 91.38 91 ARG A N 1
ATOM 707 C CA . ARG A 1 91 ? 0.695 -12.912 -4.451 1.00 91.38 91 ARG A CA 1
ATOM 708 C C . ARG A 1 91 ? 2.216 -13.032 -4.625 1.00 91.38 91 ARG A C 1
ATOM 710 O O . ARG A 1 91 ? 2.796 -14.035 -4.215 1.00 91.38 91 ARG A O 1
ATOM 717 N N . ARG A 1 92 ? 2.874 -12.021 -5.187 1.00 93.44 92 ARG A N 1
ATOM 718 C CA . ARG A 1 92 ? 4.336 -11.910 -5.266 1.00 93.44 92 ARG A CA 1
ATOM 719 C C . ARG A 1 92 ? 4.815 -10.770 -4.391 1.00 93.44 92 ARG A C 1
ATOM 721 O O . ARG A 1 92 ? 4.116 -9.771 -4.256 1.00 93.44 92 ARG A O 1
ATOM 728 N N . ILE A 1 93 ? 5.988 -10.936 -3.791 1.00 95.50 93 ILE A N 1
ATOM 729 C CA . ILE A 1 93 ? 6.648 -9.843 -3.081 1.00 95.50 93 ILE A CA 1
ATOM 730 C C . ILE A 1 93 ? 6.969 -8.761 -4.106 1.00 95.50 93 ILE A C 1
ATOM 732 O O . ILE A 1 93 ? 7.512 -9.061 -5.163 1.00 95.50 93 ILE A O 1
ATOM 736 N N . PHE A 1 94 ? 6.605 -7.527 -3.788 1.00 95.62 94 PHE A N 1
ATOM 737 C CA . PHE A 1 94 ? 6.912 -6.363 -4.604 1.00 95.62 94 PHE A CA 1
ATOM 738 C C . PHE A 1 94 ? 7.954 -5.499 -3.901 1.00 95.62 94 PHE A C 1
ATOM 740 O O . PHE A 1 94 ? 9.047 -5.285 -4.428 1.00 95.62 94 PHE A O 1
ATOM 747 N N . ALA A 1 95 ? 7.643 -5.076 -2.674 1.00 96.06 95 ALA A N 1
ATOM 748 C CA . ALA A 1 95 ? 8.510 -4.216 -1.886 1.00 96.06 95 ALA A CA 1
ATOM 749 C C . ALA A 1 95 ? 8.494 -4.570 -0.398 1.00 96.06 95 ALA A C 1
ATOM 751 O O . ALA A 1 95 ? 7.534 -5.152 0.116 1.00 96.06 95 ALA A O 1
ATOM 752 N N . PHE A 1 96 ? 9.551 -4.168 0.293 1.00 94.88 96 PHE A N 1
ATOM 753 C CA . PHE A 1 96 ? 9.702 -4.260 1.738 1.00 94.88 96 PHE A CA 1
ATOM 754 C C . PHE A 1 96 ? 9.822 -2.857 2.311 1.00 94.88 96 PHE A C 1
ATOM 756 O O . PHE A 1 96 ? 10.527 -2.028 1.751 1.00 94.88 96 PHE A O 1
ATOM 763 N N . LEU A 1 97 ? 9.163 -2.604 3.432 1.00 94.06 97 LEU A N 1
ATOM 764 C CA . LEU A 1 97 ? 9.392 -1.407 4.220 1.00 94.06 97 LEU A CA 1
ATOM 765 C C . LEU A 1 97 ? 10.753 -1.528 4.912 1.00 94.06 97 LEU A C 1
ATOM 767 O O . LEU A 1 97 ? 10.942 -2.414 5.753 1.00 94.06 97 LEU A O 1
ATOM 771 N N . ASP A 1 98 ? 11.673 -0.634 4.576 1.00 92.44 98 ASP A N 1
ATOM 772 C CA . ASP A 1 98 ? 12.930 -0.465 5.286 1.00 92.44 98 ASP A CA 1
ATOM 773 C C . ASP A 1 98 ? 12.713 0.506 6.451 1.00 92.44 98 ASP A C 1
ATOM 775 O O . ASP A 1 98 ? 12.568 1.713 6.280 1.00 92.44 98 ASP A O 1
ATOM 779 N N . ALA A 1 99 ? 12.663 -0.032 7.668 1.00 86.25 99 ALA A N 1
ATOM 780 C CA . ALA A 1 99 ? 12.453 0.776 8.865 1.00 86.25 99 ALA A CA 1
ATOM 781 C C . ALA A 1 99 ? 13.681 1.619 9.260 1.00 86.25 99 ALA A C 1
ATOM 783 O O . ALA A 1 99 ? 13.547 2.485 10.124 1.00 86.25 99 ALA A O 1
ATOM 784 N N . GLN A 1 100 ? 14.870 1.342 8.708 1.00 88.19 100 GLN A N 1
ATOM 785 C CA . GLN A 1 100 ? 16.076 2.131 8.978 1.00 88.19 100 GLN A CA 1
ATOM 786 C C . GLN A 1 100 ? 16.102 3.399 8.123 1.00 88.19 100 GLN A C 1
ATOM 788 O O . GLN A 1 100 ? 16.413 4.467 8.648 1.00 88.19 100 GLN A O 1
ATOM 793 N N . GLU A 1 101 ? 15.729 3.278 6.848 1.00 89.19 101 GLU A N 1
ATOM 794 C CA . GLU A 1 101 ? 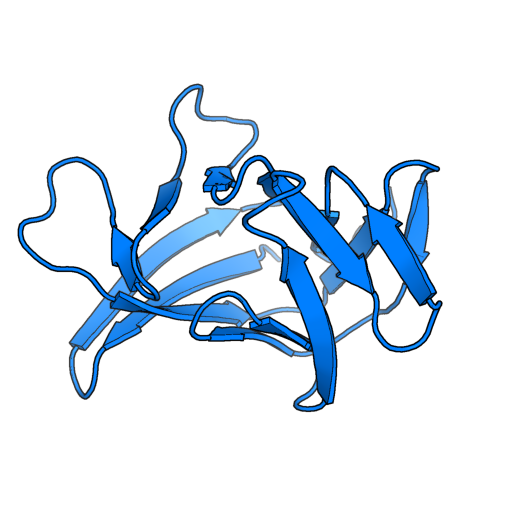15.693 4.391 5.884 1.00 89.19 101 GLU A CA 1
ATOM 795 C C . GLU A 1 101 ? 14.310 5.078 5.796 1.00 89.19 101 GLU A C 1
ATOM 797 O O . GLU A 1 101 ? 14.189 6.164 5.230 1.00 89.19 101 GLU A O 1
ATOM 802 N N . ASP A 1 102 ? 13.278 4.479 6.404 1.00 88.88 102 ASP A N 1
ATOM 803 C CA . ASP A 1 102 ? 11.864 4.897 6.363 1.00 88.88 102 ASP A CA 1
ATOM 804 C C . ASP A 1 102 ? 11.304 5.005 4.932 1.00 88.88 102 ASP A C 1
ATOM 806 O O . ASP A 1 102 ? 10.563 5.924 4.576 1.00 88.88 102 ASP A O 1
ATOM 810 N N . ASP A 1 103 ? 11.665 4.031 4.097 1.00 94.44 103 ASP A N 1
ATOM 811 C CA . ASP A 1 103 ? 11.270 3.940 2.695 1.00 94.44 103 ASP A CA 1
ATOM 812 C C . ASP A 1 103 ? 10.899 2.502 2.283 1.00 94.44 103 ASP A C 1
ATOM 814 O O . ASP A 1 103 ? 10.784 1.592 3.108 1.00 94.44 103 ASP A O 1
ATOM 818 N N . TRP A 1 104 ? 10.625 2.298 0.995 1.00 95.38 104 TRP A N 1
ATOM 819 C CA . TRP A 1 104 ? 10.253 1.010 0.425 1.00 95.38 104 TRP A CA 1
ATOM 820 C C . TRP A 1 104 ? 11.327 0.499 -0.526 1.00 95.38 104 TRP A C 1
ATOM 822 O O . TRP A 1 104 ? 11.527 1.056 -1.602 1.00 95.38 104 TRP A O 1
ATOM 832 N N . TYR A 1 105 ? 11.947 -0.626 -0.186 1.00 95.88 105 TYR A N 1
ATOM 833 C CA . TYR A 1 105 ? 12.864 -1.342 -1.063 1.00 95.88 105 TYR A CA 1
ATOM 834 C C . TYR A 1 105 ? 12.102 -2.258 -2.027 1.00 95.88 105 TYR A C 1
ATOM 836 O O . TYR A 1 105 ? 11.479 -3.241 -1.613 1.00 95.88 105 TYR A O 1
ATOM 844 N N . LEU A 1 106 ? 12.162 -1.961 -3.323 1.00 94.31 106 LEU A N 1
ATOM 845 C CA . LEU A 1 106 ? 11.568 -2.750 -4.397 1.00 94.31 106 LEU A CA 1
ATOM 846 C C . LEU A 1 106 ? 12.483 -3.916 -4.761 1.00 94.31 106 LEU A C 1
ATOM 848 O O . LEU A 1 106 ? 13.562 -3.733 -5.326 1.00 94.31 106 LEU A O 1
ATOM 852 N N . SER A 1 107 ? 12.000 -5.125 -4.494 1.00 89.62 107 SER A N 1
ATOM 853 C CA . SER A 1 107 ? 12.771 -6.364 -4.630 1.00 89.62 107 SER A CA 1
ATOM 854 C C . SER A 1 107 ? 13.254 -6.640 -6.057 1.00 89.62 107 SER A C 1
ATOM 856 O O . SER A 1 107 ? 14.422 -6.962 -6.255 1.00 89.62 107 SER A O 1
ATOM 858 N N . ASP A 1 108 ? 12.380 -6.460 -7.048 1.00 87.12 108 ASP A N 1
ATOM 859 C CA . ASP A 1 108 ? 1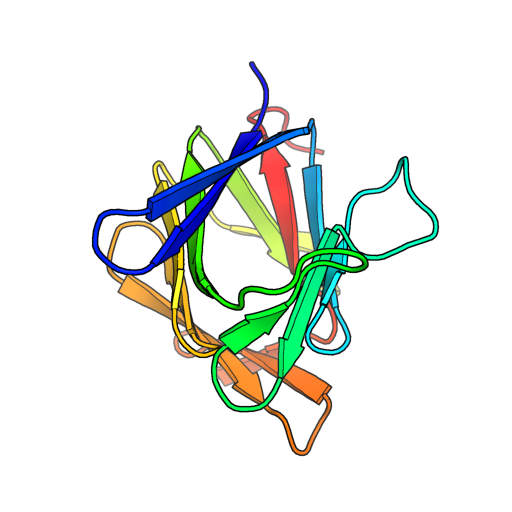2.684 -6.768 -8.449 1.00 87.12 108 ASP A CA 1
ATOM 860 C C . ASP A 1 108 ? 13.539 -5.689 -9.134 1.00 87.12 108 ASP A C 1
ATOM 862 O O . ASP A 1 108 ? 14.245 -5.978 -10.099 1.00 87.12 108 ASP A O 1
ATOM 866 N N . LEU A 1 109 ? 13.477 -4.441 -8.655 1.00 87.06 109 LEU A N 1
ATOM 867 C CA . LEU A 1 109 ? 14.190 -3.306 -9.255 1.00 87.06 109 LEU A CA 1
ATOM 868 C C . LEU A 1 109 ? 15.489 -2.957 -8.522 1.00 87.06 109 LEU A C 1
ATOM 870 O O . LEU A 1 109 ? 16.325 -2.249 -9.081 1.00 87.06 109 LEU A O 1
ATOM 874 N N . GLY A 1 110 ? 15.668 -3.432 -7.286 1.00 91.25 110 GLY A N 1
ATOM 875 C CA . GLY A 1 110 ? 16.808 -3.073 -6.444 1.00 91.25 110 GLY A CA 1
ATOM 876 C C . GLY A 1 110 ? 16.856 -1.577 -6.119 1.00 91.25 110 GLY A C 1
ATOM 877 O O . GLY A 1 110 ? 17.940 -1.002 -6.060 1.00 91.25 110 GLY A O 1
ATOM 878 N N . GLN A 1 111 ? 15.693 -0.941 -5.962 1.00 92.88 111 GLN A N 1
ATOM 879 C CA . GLN A 1 111 ? 15.548 0.505 -5.764 1.00 92.88 111 GLN A CA 1
ATOM 880 C C . GLN A 1 111 ? 14.775 0.817 -4.488 1.00 92.88 111 GLN A C 1
ATOM 882 O O . GLN A 1 111 ? 13.915 0.043 -4.085 1.00 92.88 111 GLN A O 1
ATOM 887 N N . HIS A 1 112 ? 15.050 1.979 -3.901 1.00 94.50 112 HIS A N 1
ATOM 888 C CA . HIS A 1 112 ? 14.301 2.516 -2.772 1.00 94.50 112 HIS A CA 1
ATOM 889 C C . HIS A 1 112 ? 13.350 3.612 -3.238 1.00 94.50 112 HIS A C 1
ATOM 891 O O . HIS A 1 112 ? 13.775 4.550 -3.917 1.00 94.50 112 HIS A O 1
ATOM 897 N N . TRP A 1 113 ? 12.082 3.500 -2.858 1.00 95.19 113 TRP A N 1
ATOM 898 C CA . TRP A 1 113 ? 11.062 4.519 -3.068 1.00 95.19 113 TRP A CA 1
ATOM 899 C C . TRP A 1 113 ? 10.560 5.012 -1.716 1.00 95.19 113 TRP A C 1
ATOM 901 O O . TRP A 1 113 ? 10.048 4.243 -0.907 1.00 95.19 113 TRP A O 1
ATOM 911 N N . LYS A 1 114 ? 10.642 6.318 -1.482 1.00 94.69 114 LYS A N 1
ATOM 912 C CA . LYS A 1 114 ? 10.081 6.972 -0.296 1.00 94.69 114 LYS A CA 1
ATOM 913 C C . LYS A 1 114 ? 8.569 6.839 -0.257 1.00 94.69 114 LYS A C 1
ATOM 915 O O . LYS A 1 114 ? 7.977 6.769 0.819 1.00 94.69 114 LYS A O 1
ATOM 920 N N . ARG A 1 115 ? 7.934 6.844 -1.432 1.00 94.69 115 ARG A N 1
ATOM 921 C CA . ARG A 1 115 ? 6.481 6.780 -1.550 1.00 94.69 115 ARG A CA 1
ATOM 922 C C . ARG A 1 115 ? 6.053 5.807 -2.629 1.00 94.69 115 ARG A C 1
ATOM 924 O O . ARG A 1 115 ? 6.592 5.785 -3.731 1.00 94.69 115 ARG A O 1
ATOM 931 N N . ILE A 1 116 ? 5.013 5.050 -2.307 1.00 95.62 116 ILE A N 1
ATOM 932 C CA . ILE A 1 116 ? 4.275 4.233 -3.264 1.00 95.62 116 ILE A CA 1
ATOM 933 C C . ILE A 1 116 ? 2.834 4.729 -3.285 1.00 95.62 116 ILE A C 1
ATOM 935 O O . ILE A 1 116 ? 2.124 4.630 -2.283 1.00 95.62 116 ILE A O 1
ATOM 939 N N . ARG A 1 117 ? 2.374 5.229 -4.431 1.00 95.38 117 ARG A N 1
ATOM 940 C CA . ARG A 1 117 ? 0.955 5.530 -4.654 1.00 95.38 117 ARG A CA 1
ATOM 941 C C . ARG A 1 117 ? 0.280 4.342 -5.320 1.00 95.38 117 ARG A C 1
ATOM 943 O O . ARG A 1 117 ? 0.835 3.735 -6.229 1.00 95.38 117 ARG A O 1
ATOM 950 N N . ILE A 1 118 ? -0.925 4.012 -4.877 1.00 94.19 118 ILE A N 1
ATOM 951 C CA . ILE A 1 118 ? -1.733 2.932 -5.445 1.00 94.19 118 ILE A CA 1
ATOM 952 C C . ILE A 1 118 ? -3.023 3.565 -5.947 1.00 94.19 118 ILE A C 1
ATOM 954 O O . ILE A 1 118 ? -3.808 4.070 -5.146 1.00 94.19 118 ILE A O 1
ATOM 958 N N . HIS A 1 119 ? -3.220 3.558 -7.262 1.00 92.31 119 HIS A N 1
ATOM 959 C CA . HIS A 1 119 ? -4.361 4.174 -7.937 1.00 92.31 119 HIS A CA 1
ATOM 960 C C . HIS A 1 119 ? -5.332 3.121 -8.448 1.00 92.31 119 HIS A C 1
ATOM 962 O O . HIS A 1 119 ? -4.910 2.114 -9.012 1.00 92.31 119 HIS A O 1
ATOM 968 N N . PHE A 1 120 ? -6.630 3.382 -8.309 1.00 84.25 120 PHE A N 1
ATOM 969 C CA . PHE A 1 120 ? -7.658 2.653 -9.043 1.00 84.25 120 PHE A CA 1
ATOM 970 C C . PHE A 1 120 ? -7.601 2.994 -10.544 1.00 84.25 120 PHE A C 1
ATOM 972 O O . PHE A 1 120 ? -7.451 4.167 -10.860 1.00 84.25 120 PHE A O 1
ATOM 979 N N . ASP A 1 121 ? -7.764 1.972 -11.404 1.00 70.56 121 ASP A N 1
ATOM 980 C CA . ASP A 1 121 ? -8.033 1.860 -12.871 1.00 70.56 121 ASP A CA 1
ATOM 981 C C . ASP A 1 121 ? -7.981 3.085 -13.823 1.00 70.56 121 ASP A C 1
ATOM 983 O O . ASP A 1 121 ? -7.723 2.929 -15.014 1.00 70.56 121 ASP A O 1
ATOM 987 N N . SER A 1 122 ? -8.175 4.319 -13.375 1.00 54.81 122 SER A N 1
ATOM 988 C CA . SER A 1 122 ? -7.706 5.485 -14.116 1.00 54.81 122 SER A CA 1
ATOM 989 C C . SER A 1 122 ? -6.184 5.559 -14.001 1.00 54.81 122 SER A C 1
ATOM 991 O O . SER A 1 122 ? -5.655 5.934 -12.953 1.00 54.81 122 SER A O 1
ATOM 993 N N . ARG A 1 123 ? -5.476 5.223 -15.087 1.00 53.12 123 ARG A N 1
ATOM 994 C CA . ARG A 1 123 ? -4.131 5.773 -15.323 1.00 53.12 123 ARG A CA 1
ATOM 995 C C . ARG A 1 123 ? -4.163 7.269 -14.947 1.00 53.12 123 ARG A C 1
ATOM 997 O O . ARG A 1 123 ? -5.102 7.934 -15.396 1.00 53.12 123 ARG A O 1
ATOM 1004 N N . PRO A 1 124 ? -3.236 7.769 -14.113 1.00 50.91 124 PRO A N 1
ATOM 1005 C CA . PRO A 1 124 ? -3.110 9.208 -13.897 1.00 50.91 124 PRO A CA 1
ATOM 1006 C C . PRO A 1 124 ? -2.819 9.943 -15.213 1.00 50.91 124 PRO A C 1
ATOM 1008 O O . PRO A 1 124 ? -2.239 9.318 -16.136 1.00 50.91 124 PRO A O 1
#

Sequence (124 aa):
MALIVRLARAADERELGSFDWIELADSSLRVPSSPRPLAKHVHHRWVVEGEPHSFTRVEITGPAWVIGDADETLGPYLALSLVNGVLYVDRRIFAFLDAQEDDWYLSDLGQHWKRIRIHFDSRP

Foldseek 3Di:
DFKWKWFDDDPDIDTLGTAQKWKCALQFIDHPPDPDTQWHQDPQWTHGPPDPDTGQKMKIAAQKWKAFPVRDTDDRFGIWMAGSQFIDTNNHTQWGQDNVVSFTQGPVPRDTGNMIMIGHPPDD

Mean predicted aligned error: 4.3 Å

pLDDT: mean 89.61, std 7.54, range [50.91, 96.06]

Nearest PDB structures (foldseek):
  3a8p-assembly1_A  TM=2.708E-01  e=3.600E+00  Mus musculus
  9k3q-assembly1_H  TM=2.592E-01  e=6.942E+00  Rhodospirillum rubrum
  4k2o-assembly1_A  TM=2.298E-01  e=7.745E+00  Homo sapiens

Secondary structure (DSSP, 8-state):
--EEEEEEETTEEEEEEEESEEEEETTEEE-TT-SS-SEEEETTEEE-TT-S-EESEEEEEEEEEEE-TT--EEEEEEEEEEETTEEEETTEEEEEEETTTTEEEETTTTEEESEEEEEESS--

Solvent-accessible surface area (backbone atoms only — not comparable to full-atom values): 6638 Å² total; per-residue (Å²): 134,51,30,38,36,31,37,32,41,96,94,47,76,45,79,80,48,73,36,62,45,40,35,41,41,70,56,23,37,33,39,89,93,44,97,58,59,65,27,36,59,54,96,56,25,38,38,36,87,96,51,97,60,68,21,46,30,38,41,39,45,42,54,28,33,42,29,43,76,85,66,50,76,46,72,79,34,64,36,38,35,37,45,57,55,31,36,26,46,70,90,35,85,41,31,35,56,36,81,89,80,43,26,29,38,27,67,89,75,75,42,76,29,60,36,42,37,40,30,26,76,64,80,129